Protein AF-A0A919CLH7-F1 (afdb_monomer)

Sequence (141 aa):
MENAAPQQCIILPCTADDFWAVPENALAEILTLPAEGQHPPATVEWRGREIPVLDLGSDADHWGKRHGGTGLIAVLRGLSSSGPEFWGVCLRELGLRIEVLTEEAEDASANAAEYAVGAFRQGEELYQVPDLQALESRLNG

Nearest PDB structures (foldseek):
  3ur1-assembly1_A  TM=5.973E-01  e=1.242E-04  Thermotoga maritima
  8c5v-assembly1_H  TM=6.155E-01  e=4.388E-04  Escherichia c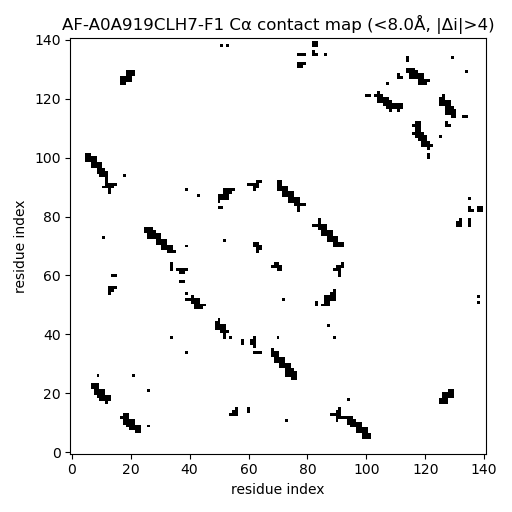oli
  1b3q-assembly1_A  TM=6.107E-01  e=2.155E-03  Thermotoga maritima
  7m5m-assembly1_C  TM=1.448E-01  e=2.420E+00  Homo sapiens

Foldseek 3Di:
DPPPDFAKFWWFAQEPAATATHHPLFFDDKDKDQQPDQDDDQWDDDPNDIAGEDHPYDSVQGQDDPPPRIWIWTWTAAPDPPFDRIHTGTGGDDDGDMDGDDPPWAWPQVPEDPQAPGWIDDPPGIYGHGPRHVVRVVSVD

pLDDT: mean 86.79, std 12.3, range [42.91, 97.31]

Organism: NCBI:txid930806

Solvent-accessible surface area (backbone atoms only — not comparable to full-atom values): 8044 Å² total; per-residue (Å²): 130,84,79,74,73,78,52,56,28,35,31,40,14,38,30,98,82,44,30,31,46,39,55,58,88,40,56,74,49,78,47,81,43,77,29,84,59,64,60,74,64,62,54,45,82,54,97,93,37,82,27,50,37,48,73,78,48,55,97,85,48,57,32,21,37,95,88,64,45,41,21,39,32,41,30,31,54,43,81,52,93,86,47,58,66,42,34,29,36,42,33,36,91,63,68,74,42,79,44,74,58,55,95,76,51,39,86,34,48,93,71,34,51,95,65,27,79,25,20,33,28,56,85,94,46,63,33,31,30,60,32,61,58,65,53,47,58,64,73,74,112

Secondary structure (DSSP, 8-state):
---PPPPEEEEEE-SSS-EEEEEGGGEEEEEEEE--SSS--SEEEETTEEEEEE----TTS-SS-TTT-EEEEEEEEP--SSS-SEEEEEEPSS--EEEEPPTTPEE-GGG--TTEEEEEEETTEEEEEE-HHHHHHHTT-

Mean predicted aligned error: 5.86 Å

Radius of gyration: 15.38 Å; Cα contacts (8 Å, |Δi|>4): 309; chains: 1; bounding box: 43×39×40 Å

Structure (mmCIF, N/CA/C/O backbone):
data_AF-A0A919CLH7-F1
#
_entry.id   AF-A0A919CLH7-F1
#
loop_
_atom_site.group_PDB
_atom_site.id
_atom_site.type_symbol
_atom_site.label_atom_id
_atom_site.label_alt_id
_atom_site.label_comp_id
_atom_site.label_asym_id
_atom_site.label_entity_id
_atom_site.label_seq_id
_atom_site.pdbx_PDB_ins_code
_atom_site.Cartn_x
_atom_site.Cartn_y
_atom_site.Cartn_z
_atom_site.occupancy
_atom_site.B_iso_or_equiv
_atom_site.auth_seq_id
_atom_site.auth_comp_id
_atom_site.auth_asym_id
_atom_site.auth_atom_id
_atom_site.pdbx_PDB_model_num
ATOM 1 N N . MET A 1 1 ? 27.621 15.776 -15.297 1.00 42.91 1 MET A N 1
ATOM 2 C CA . MET A 1 1 ? 26.669 14.666 -15.127 1.00 42.91 1 MET A CA 1
ATOM 3 C C . MET A 1 1 ? 26.432 14.541 -13.644 1.00 42.91 1 MET A C 1
ATOM 5 O O . MET A 1 1 ? 27.335 14.118 -12.935 1.00 42.91 1 MET A O 1
ATOM 9 N N . GLU A 1 2 ? 25.300 15.053 -13.175 1.00 43.44 2 GLU A N 1
ATOM 10 C CA . GLU A 1 2 ? 24.848 14.815 -11.807 1.00 43.44 2 GLU A CA 1
ATOM 11 C C . GLU A 1 2 ? 24.569 13.316 -11.710 1.00 43.44 2 GLU A C 1
ATOM 13 O O . GLU A 1 2 ? 23.765 12.785 -12.471 1.00 43.44 2 GLU A O 1
ATOM 18 N N . ASN A 1 3 ? 25.343 12.619 -10.882 1.00 43.00 3 ASN A N 1
ATOM 19 C CA . ASN A 1 3 ? 25.137 11.206 -10.613 1.00 43.00 3 ASN A CA 1
ATOM 20 C C . ASN A 1 3 ? 23.860 11.130 -9.771 1.00 43.00 3 ASN A C 1
ATOM 22 O O . ASN A 1 3 ? 23.914 11.389 -8.568 1.00 43.00 3 ASN A O 1
ATOM 26 N N . ALA A 1 4 ? 22.707 10.930 -10.415 1.00 58.72 4 ALA A N 1
ATOM 27 C CA . ALA A 1 4 ? 21.446 10.782 -9.706 1.00 58.72 4 ALA A CA 1
ATOM 28 C C . ALA A 1 4 ? 21.602 9.602 -8.741 1.00 58.72 4 ALA A C 1
ATOM 30 O O . ALA A 1 4 ? 22.017 8.516 -9.144 1.00 58.72 4 AL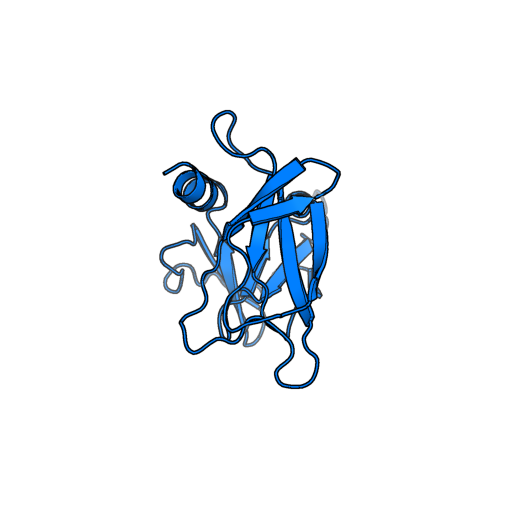A A O 1
ATOM 31 N N . ALA A 1 5 ? 21.359 9.838 -7.451 1.00 61.81 5 ALA A N 1
ATOM 32 C CA . ALA A 1 5 ? 21.388 8.761 -6.476 1.00 61.81 5 ALA A CA 1
ATOM 33 C C . ALA A 1 5 ? 20.376 7.683 -6.905 1.00 61.81 5 ALA A C 1
ATOM 35 O O . ALA A 1 5 ? 19.301 8.041 -7.395 1.00 61.81 5 ALA A O 1
ATOM 36 N N . PRO A 1 6 ? 20.704 6.390 -6.745 1.00 68.88 6 PRO A N 1
ATOM 37 C CA . PRO A 1 6 ? 19.792 5.323 -7.125 1.00 68.88 6 PRO A CA 1
ATOM 38 C C . PRO A 1 6 ? 18.470 5.496 -6.371 1.00 68.88 6 PRO A C 1
ATOM 40 O O . PRO A 1 6 ? 18.459 5.662 -5.148 1.00 68.88 6 PRO A O 1
ATOM 43 N N . GLN A 1 7 ? 17.360 5.517 -7.108 1.00 83.50 7 GLN A N 1
ATOM 44 C CA . GLN A 1 7 ? 16.044 5.760 -6.533 1.00 83.50 7 GLN A CA 1
ATOM 45 C C . GLN A 1 7 ? 15.591 4.511 -5.772 1.00 83.50 7 GLN A C 1
ATOM 47 O O . GLN A 1 7 ? 15.524 3.423 -6.334 1.00 83.50 7 GLN A O 1
ATOM 52 N N . GLN A 1 8 ? 15.297 4.661 -4.482 1.00 90.12 8 GLN A N 1
ATOM 53 C CA . GLN A 1 8 ? 14.798 3.577 -3.638 1.00 90.12 8 GLN A CA 1
ATOM 54 C C . GLN A 1 8 ? 13.283 3.672 -3.486 1.00 90.12 8 GLN A C 1
ATOM 56 O O . GLN A 1 8 ? 12.715 4.765 -3.410 1.00 90.12 8 GLN A O 1
ATOM 61 N N . CYS A 1 9 ? 12.632 2.518 -3.417 1.00 93.50 9 CYS A N 1
ATOM 62 C CA . CYS A 1 9 ? 11.218 2.406 -3.099 1.00 93.50 9 CYS A CA 1
ATOM 63 C C . CYS A 1 9 ? 10.992 1.306 -2.063 1.00 93.50 9 CYS A C 1
ATOM 65 O O . CYS A 1 9 ? 11.808 0.400 -1.886 1.00 93.50 9 CYS A O 1
ATOM 67 N N . ILE A 1 10 ? 9.880 1.409 -1.351 1.00 95.12 10 ILE A N 1
ATOM 68 C CA . ILE A 1 10 ? 9.401 0.361 -0.465 1.00 95.12 10 ILE A CA 1
ATOM 69 C C . ILE A 1 10 ? 8.385 -0.449 -1.251 1.00 95.12 10 ILE A C 1
ATOM 71 O O . ILE A 1 10 ? 7.439 0.105 -1.811 1.00 95.12 10 ILE A O 1
ATOM 75 N N . ILE A 1 11 ? 8.592 -1.759 -1.275 1.00 96.00 11 ILE A N 1
ATOM 76 C CA . ILE A 1 11 ? 7.682 -2.706 -1.892 1.00 96.00 11 ILE A CA 1
ATOM 77 C C . ILE A 1 11 ? 6.679 -3.167 -0.848 1.00 96.00 11 ILE A C 1
ATOM 79 O O . ILE A 1 11 ? 7.059 -3.781 0.149 1.00 96.00 11 ILE A O 1
ATOM 83 N N . LEU A 1 12 ? 5.405 -2.872 -1.078 1.00 95.19 12 LEU A N 1
ATOM 84 C CA . LEU A 1 12 ? 4.293 -3.260 -0.221 1.00 95.19 12 LEU A CA 1
ATOM 85 C C . LEU A 1 12 ? 3.461 -4.343 -0.928 1.00 95.19 12 LEU A C 1
ATOM 87 O O . LEU A 1 12 ? 2.911 -4.075 -1.995 1.00 95.19 12 LEU A O 1
ATOM 91 N N . PRO A 1 13 ? 3.357 -5.562 -0.376 1.00 92.88 13 PRO A N 1
ATOM 92 C CA . PRO A 1 13 ? 2.525 -6.615 -0.955 1.00 92.88 13 PRO A CA 1
ATOM 93 C C . PRO A 1 13 ? 1.058 -6.384 -0.586 1.00 92.88 13 PRO A C 1
ATOM 95 O O . PRO A 1 13 ? 0.607 -6.834 0.461 1.00 92.88 13 PRO A O 1
ATOM 98 N N . CYS A 1 14 ? 0.310 -5.624 -1.379 1.00 89.88 14 CYS A N 1
ATOM 99 C CA . CYS A 1 14 ? -1.049 -5.214 -1.006 1.00 89.88 14 CYS A CA 1
ATOM 100 C C . CYS A 1 14 ? -2.104 -6.290 -1.318 1.00 89.88 14 CYS A C 1
ATOM 102 O O . CYS A 1 14 ? -3.098 -6.407 -0.595 1.00 89.88 14 CYS A O 1
ATOM 104 N N . THR A 1 15 ? -1.863 -7.117 -2.338 1.00 85.94 15 THR A N 1
ATOM 105 C CA . THR A 1 15 ? -2.663 -8.311 -2.670 1.00 85.94 15 THR A CA 1
ATOM 106 C C . THR A 1 15 ? -1.744 -9.537 -2.798 1.00 85.94 15 THR A C 1
ATOM 108 O O . THR A 1 15 ? -0.554 -9.449 -2.486 1.00 85.94 15 THR A O 1
ATOM 111 N N . ALA A 1 16 ? -2.279 -10.700 -3.185 1.00 80.00 16 ALA A N 1
ATOM 112 C CA . ALA A 1 16 ? -1.463 -11.895 -3.421 1.00 80.00 16 ALA A CA 1
ATOM 113 C C . ALA A 1 16 ? -0.469 -11.721 -4.584 1.00 80.00 16 ALA A C 1
ATOM 115 O O . ALA A 1 16 ? 0.634 -12.260 -4.518 1.00 80.00 16 ALA A O 1
ATOM 116 N N . ASP A 1 17 ? -0.856 -10.944 -5.600 1.00 82.06 17 ASP A N 1
ATOM 117 C CA . ASP A 1 17 ? -0.114 -10.801 -6.856 1.00 82.06 17 ASP A CA 1
ATOM 118 C C . ASP A 1 17 ? 0.283 -9.341 -7.165 1.00 82.06 17 ASP A C 1
ATOM 120 O O . ASP A 1 17 ? 1.025 -9.100 -8.118 1.00 82.06 17 ASP A O 1
ATOM 124 N N . ASP A 1 18 ? -0.161 -8.362 -6.363 1.00 87.69 18 ASP A N 1
ATOM 125 C CA . ASP A 1 18 ? 0.162 -6.945 -6.552 1.00 87.69 18 ASP A CA 1
ATOM 126 C C . ASP A 1 18 ? 1.153 -6.415 -5.516 1.00 87.69 18 ASP A C 1
ATOM 128 O O . ASP A 1 18 ? 0.861 -6.270 -4.321 1.00 87.69 18 ASP A O 1
ATOM 132 N N . PHE A 1 19 ? 2.306 -6.001 -6.033 1.00 94.00 19 PHE A N 1
ATOM 133 C CA . PHE A 1 19 ? 3.347 -5.311 -5.291 1.00 94.00 19 PHE A CA 1
ATOM 134 C C . PHE A 1 19 ? 3.317 -3.821 -5.605 1.00 94.00 19 PHE A C 1
ATOM 136 O O . PHE A 1 19 ? 3.483 -3.407 -6.751 1.00 94.00 19 PHE A O 1
ATOM 143 N N . TRP A 1 20 ? 3.125 -2.997 -4.583 1.00 95.81 20 TRP A N 1
ATOM 144 C CA . TRP A 1 20 ? 3.192 -1.550 -4.717 1.00 95.81 20 TRP A CA 1
ATOM 145 C C . TRP A 1 20 ? 4.608 -1.066 -4.485 1.00 95.81 20 TRP A C 1
ATOM 147 O O . TRP A 1 20 ? 5.178 -1.341 -3.436 1.00 95.81 20 TRP A O 1
ATOM 157 N N . ALA A 1 21 ? 5.137 -0.284 -5.412 1.00 96.00 21 ALA A N 1
ATOM 158 C CA . ALA A 1 21 ? 6.350 0.486 -5.211 1.00 96.00 21 ALA A CA 1
ATOM 159 C C . ALA A 1 21 ? 5.971 1.897 -4.751 1.00 96.00 21 ALA A C 1
ATOM 161 O O . ALA A 1 21 ? 5.467 2.704 -5.535 1.00 96.00 21 ALA A O 1
ATOM 162 N N . VAL A 1 22 ? 6.212 2.203 -3.475 1.00 95.19 22 VAL A N 1
ATOM 163 C CA . VAL A 1 22 ? 5.991 3.545 -2.916 1.00 95.19 22 VAL A CA 1
ATOM 164 C C . VAL A 1 22 ? 7.316 4.232 -2.587 1.00 95.19 22 VAL A C 1
ATOM 166 O O . VAL A 1 22 ? 8.280 3.562 -2.210 1.00 95.19 22 VAL A O 1
ATOM 169 N N . PRO A 1 23 ? 7.400 5.568 -2.686 1.00 92.38 23 PRO A N 1
ATOM 170 C CA . PRO A 1 23 ? 8.545 6.312 -2.170 1.00 92.38 23 PRO A CA 1
ATOM 171 C C . PRO A 1 23 ? 8.771 6.048 -0.675 1.00 92.38 23 PRO A C 1
ATOM 173 O O . PRO A 1 23 ? 7.811 5.929 0.086 1.00 92.38 23 PRO A O 1
ATOM 176 N N . GLU A 1 24 ? 10.027 6.025 -0.223 1.00 90.81 24 GLU A N 1
ATOM 177 C CA . GLU A 1 24 ? 10.354 5.789 1.195 1.00 90.81 24 GLU A CA 1
ATOM 178 C C . GLU A 1 24 ? 9.663 6.793 2.131 1.00 90.81 24 GLU A C 1
ATOM 180 O O . GLU A 1 24 ? 9.135 6.429 3.178 1.00 90.81 24 GLU A O 1
ATOM 185 N N . ASN A 1 25 ? 9.589 8.057 1.714 1.00 90.19 25 ASN A N 1
ATOM 186 C CA . ASN A 1 25 ? 8.963 9.128 2.487 1.00 90.19 25 ASN A CA 1
ATOM 187 C C . ASN A 1 25 ? 7.426 9.045 2.556 1.00 90.19 25 ASN A C 1
ATOM 189 O O . ASN A 1 25 ? 6.822 9.824 3.299 1.00 90.19 25 ASN A O 1
ATOM 193 N N . ALA A 1 26 ? 6.796 8.139 1.800 1.00 93.44 26 ALA A N 1
ATOM 194 C CA . ALA A 1 26 ? 5.364 7.885 1.887 1.00 93.44 26 ALA A CA 1
ATOM 195 C C . ALA A 1 26 ? 5.015 6.997 3.091 1.00 93.44 26 ALA A C 1
ATOM 197 O O . ALA A 1 26 ? 3.932 7.150 3.656 1.00 93.44 26 ALA A O 1
ATOM 198 N N . LEU A 1 27 ? 5.920 6.103 3.511 1.00 95.56 27 LEU A N 1
ATOM 199 C CA . LEU A 1 27 ? 5.696 5.201 4.638 1.00 95.56 27 LEU A CA 1
ATOM 200 C C . LEU A 1 27 ? 6.061 5.875 5.965 1.00 95.56 27 LEU A C 1
ATOM 202 O O . LEU A 1 27 ? 7.171 6.365 6.155 1.00 95.56 27 LEU A O 1
ATOM 206 N N . ALA A 1 28 ? 5.127 5.859 6.912 1.00 96.19 28 ALA A N 1
ATOM 207 C CA . ALA A 1 28 ? 5.352 6.316 8.277 1.00 96.19 28 ALA A CA 1
ATOM 208 C C . ALA A 1 28 ? 5.744 5.165 9.215 1.00 96.19 28 ALA A C 1
ATOM 210 O O . ALA A 1 28 ? 6.669 5.315 10.012 1.00 96.19 28 ALA A O 1
ATOM 211 N N . GLU A 1 29 ? 5.036 4.031 9.155 1.00 96.25 29 GLU A N 1
ATOM 212 C CA . GLU A 1 29 ? 5.244 2.898 10.067 1.00 96.25 29 GLU A CA 1
ATOM 213 C C . GLU A 1 29 ? 4.640 1.598 9.507 1.00 96.25 29 GLU A C 1
ATOM 215 O O . GLU A 1 29 ? 3.678 1.644 8.746 1.00 96.25 29 GLU A O 1
ATOM 220 N N . ILE A 1 30 ? 5.167 0.435 9.909 1.00 94.81 30 ILE A N 1
ATOM 221 C CA . ILE A 1 30 ? 4.512 -0.867 9.702 1.00 94.81 30 ILE A CA 1
ATOM 222 C C . ILE A 1 30 ? 3.945 -1.333 11.041 1.00 94.81 30 ILE A C 1
ATOM 224 O O . ILE A 1 30 ? 4.694 -1.571 11.989 1.00 94.81 30 ILE A O 1
ATOM 228 N N . LEU A 1 31 ? 2.627 -1.489 11.113 1.00 94.12 31 LEU A N 1
ATOM 229 C CA . LEU A 1 31 ? 1.928 -2.014 12.279 1.00 94.12 31 LEU A CA 1
ATOM 230 C C . LEU A 1 31 ? 1.802 -3.523 12.183 1.00 94.12 31 LEU A C 1
ATOM 232 O O . LEU A 1 31 ? 1.533 -4.079 11.121 1.00 94.12 31 LEU A O 1
ATOM 236 N N . THR A 1 32 ? 1.959 -4.171 13.330 1.00 91.69 32 THR A N 1
ATOM 237 C CA . THR A 1 32 ? 1.764 -5.608 13.502 1.00 91.69 32 THR A CA 1
ATOM 238 C C . THR A 1 32 ? 0.587 -5.801 14.445 1.00 91.69 32 THR A C 1
ATOM 240 O O . THR A 1 32 ? 0.664 -5.398 15.604 1.00 91.69 32 THR A O 1
ATOM 243 N N . LEU A 1 33 ? -0.503 -6.381 13.948 1.00 90.31 33 LEU A N 1
ATOM 244 C CA . LEU A 1 33 ? -1.748 -6.551 14.696 1.00 90.31 33 LEU A CA 1
ATOM 245 C C . LEU A 1 33 ? -2.133 -8.028 14.796 1.00 90.31 33 LEU A C 1
ATOM 247 O O . LEU A 1 33 ? -1.828 -8.797 13.881 1.00 90.31 33 LEU A O 1
ATOM 251 N N . PRO A 1 34 ? -2.850 -8.439 15.853 1.00 87.19 34 PRO A N 1
ATOM 252 C CA . PRO A 1 34 ? -3.548 -9.715 15.854 1.00 87.19 34 PRO A CA 1
ATOM 253 C C . PRO A 1 34 ? -4.528 -9.782 14.671 1.00 87.19 34 PRO A C 1
ATOM 255 O O . PRO A 1 34 ? -5.395 -8.924 14.516 1.00 87.19 34 PRO A O 1
ATOM 258 N N . ALA A 1 35 ? -4.390 -10.799 13.826 1.00 82.44 35 ALA A N 1
ATOM 259 C CA . ALA A 1 35 ? -5.315 -11.086 12.734 1.00 82.44 35 ALA A CA 1
ATOM 260 C C . ALA A 1 35 ? -6.495 -11.920 13.251 1.00 82.44 35 ALA A C 1
ATOM 262 O O . ALA A 1 35 ? -6.619 -13.115 12.975 1.00 82.44 35 ALA A O 1
ATOM 263 N N . GLU A 1 36 ? -7.341 -11.293 14.066 1.00 72.12 36 GLU A N 1
ATOM 264 C CA . GLU A 1 36 ? -8.577 -11.897 14.562 1.00 72.12 36 GLU A CA 1
ATOM 265 C C . GLU A 1 36 ? -9.687 -11.744 13.513 1.00 72.12 36 GLU A C 1
ATOM 267 O O . GLU A 1 36 ? -10.477 -10.806 13.551 1.00 72.12 36 GLU A O 1
ATOM 272 N N . GLY A 1 37 ? -9.736 -12.654 12.537 1.00 71.56 37 GLY A N 1
ATOM 273 C CA . GLY A 1 37 ? -10.781 -12.668 11.509 1.00 71.56 37 GLY A CA 1
ATOM 274 C C . GLY A 1 37 ? -10.246 -12.890 10.098 1.00 71.56 37 GLY A C 1
ATOM 275 O O . GLY A 1 37 ? -9.088 -13.246 9.910 1.00 71.56 37 GLY A O 1
ATOM 276 N N . GLN A 1 38 ? -11.122 -12.718 9.106 1.00 76.81 38 GLN A N 1
ATOM 277 C CA . GLN A 1 38 ? -10.777 -12.873 7.684 1.00 76.81 38 GLN A CA 1
ATOM 278 C C . GLN A 1 38 ? -10.309 -11.559 7.040 1.00 76.81 38 GLN A C 1
ATOM 280 O O . GLN A 1 38 ? -9.574 -11.601 6.058 1.00 76.81 38 GLN A O 1
ATOM 285 N N . HIS A 1 39 ? -10.681 -10.414 7.624 1.00 84.06 39 HIS A N 1
ATOM 286 C CA . HIS A 1 39 ? -10.453 -9.075 7.077 1.00 84.06 39 HIS A CA 1
ATOM 287 C C . HIS A 1 39 ? -9.679 -8.191 8.062 1.00 84.06 39 HIS A C 1
ATOM 289 O O . HIS A 1 39 ? -9.805 -8.394 9.278 1.00 84.06 39 HIS A O 1
ATOM 295 N N . PRO A 1 40 ? -8.918 -7.196 7.569 1.00 89.25 40 PRO A N 1
ATOM 296 C CA . PRO A 1 40 ? -8.330 -6.183 8.429 1.00 89.25 40 PRO A CA 1
ATOM 297 C C . PRO A 1 40 ? -9.422 -5.331 9.085 1.00 89.25 40 PRO A C 1
ATOM 299 O O . PRO A 1 40 ? -10.529 -5.204 8.552 1.00 89.25 40 PRO A O 1
ATOM 302 N N . PRO A 1 41 ? -9.133 -4.718 10.242 1.00 91.12 41 PRO A N 1
ATOM 303 C CA . PRO A 1 41 ? -10.045 -3.743 10.818 1.00 91.12 41 PRO A CA 1
ATOM 304 C C . PRO A 1 41 ? -10.163 -2.527 9.886 1.00 91.12 41 PRO A C 1
ATOM 306 O O . PRO A 1 41 ? -9.173 -2.104 9.298 1.00 91.12 41 PRO A O 1
ATOM 309 N N . ALA A 1 42 ? -11.363 -1.947 9.772 1.00 92.62 42 ALA A N 1
ATOM 310 C CA . ALA A 1 42 ? -11.605 -0.769 8.928 1.00 92.62 42 ALA A CA 1
ATOM 311 C C . ALA A 1 42 ? -10.875 0.492 9.429 1.00 92.62 42 ALA A C 1
ATOM 313 O O . ALA A 1 42 ? -10.601 1.409 8.656 1.00 92.62 42 ALA A O 1
ATOM 314 N N . THR A 1 43 ? -10.557 0.536 10.722 1.00 96.00 43 THR A N 1
ATOM 315 C CA . THR A 1 43 ? -9.758 1.580 11.365 1.00 96.00 43 THR A CA 1
ATOM 316 C C . THR A 1 43 ? -8.761 0.960 12.339 1.00 96.00 43 THR A C 1
ATOM 318 O O . THR A 1 43 ? -8.979 -0.137 12.855 1.00 96.00 43 THR A O 1
ATOM 321 N N . VAL A 1 44 ? -7.654 1.653 12.609 1.00 95.19 44 VAL A N 1
ATOM 322 C CA . VAL A 1 44 ? -6.678 1.256 13.637 1.00 95.19 44 VAL A CA 1
ATOM 323 C C . VAL A 1 44 ? -6.269 2.443 14.490 1.00 95.19 44 VAL A C 1
ATOM 325 O O . VAL A 1 44 ? -6.183 3.572 14.006 1.00 95.19 44 VAL A O 1
ATOM 328 N N . GLU A 1 45 ? -5.978 2.187 15.764 1.00 96.31 45 GLU A N 1
ATOM 329 C CA . GLU A 1 45 ? -5.334 3.177 16.619 1.00 96.31 45 GLU A CA 1
ATOM 330 C C . GLU A 1 45 ? -3.834 3.233 16.300 1.00 96.31 45 GLU A C 1
ATOM 332 O O . GLU A 1 45 ? -3.116 2.237 16.394 1.00 96.31 45 GLU A O 1
ATOM 337 N N . TRP A 1 46 ? -3.345 4.418 15.953 1.00 96.94 46 TRP A N 1
ATOM 338 C CA . TRP A 1 46 ? -1.941 4.692 15.712 1.00 96.94 46 TRP A CA 1
ATOM 339 C C . TRP A 1 46 ? -1.538 6.009 16.375 1.00 96.94 46 TRP A C 1
ATOM 341 O O . TRP A 1 46 ? -2.053 7.081 16.056 1.00 96.94 46 TRP A O 1
ATOM 351 N N . ARG A 1 47 ? -0.603 5.926 17.331 1.00 95.88 47 ARG A N 1
ATOM 352 C CA . ARG A 1 47 ? -0.046 7.080 18.066 1.00 95.88 47 ARG A CA 1
ATOM 353 C C . ARG A 1 47 ? -1.127 7.991 18.674 1.00 95.88 47 ARG A C 1
ATOM 355 O O . ARG A 1 47 ? -1.013 9.215 18.625 1.00 95.88 47 ARG A O 1
ATOM 362 N N . GLY A 1 48 ? -2.163 7.384 19.261 1.00 95.38 48 GLY A N 1
ATOM 363 C CA . GLY A 1 48 ? -3.275 8.091 19.905 1.00 95.38 48 GLY A CA 1
ATOM 364 C C . GLY A 1 48 ? -4.290 8.700 18.933 1.00 95.38 48 GLY A C 1
ATOM 365 O O . GLY A 1 48 ? -5.047 9.587 19.323 1.00 95.38 48 GLY A O 1
ATOM 366 N N . ARG A 1 49 ? -4.293 8.266 17.668 1.00 94.75 49 ARG A N 1
ATOM 367 C CA . ARG A 1 49 ? -5.247 8.688 16.637 1.00 94.75 49 ARG A CA 1
ATOM 368 C C . ARG A 1 49 ? -5.859 7.467 15.977 1.00 94.75 49 ARG A C 1
ATOM 370 O O . ARG A 1 49 ? -5.175 6.474 15.775 1.00 94.75 49 ARG A O 1
ATOM 377 N N . GLU A 1 50 ? -7.123 7.560 15.606 1.00 96.06 50 GLU A N 1
ATOM 378 C CA . GLU A 1 50 ? -7.752 6.559 14.753 1.00 96.06 50 GLU A CA 1
ATOM 379 C C . GLU A 1 50 ? -7.477 6.907 13.286 1.00 96.06 50 GLU A C 1
ATOM 381 O O . GLU A 1 50 ? -7.677 8.054 12.877 1.00 96.06 50 GLU A O 1
ATOM 386 N N . ILE A 1 51 ? -6.979 5.940 12.513 1.00 96.25 51 ILE A N 1
ATOM 387 C CA . ILE A 1 51 ? -6.721 6.092 11.077 1.00 96.25 51 ILE A CA 1
ATOM 388 C C . ILE A 1 51 ? -7.509 5.043 10.283 1.00 96.25 51 ILE A C 1
ATOM 390 O O . ILE A 1 51 ? -7.630 3.905 10.746 1.00 96.25 51 ILE A O 1
ATOM 394 N N . PRO A 1 52 ? -8.047 5.392 9.101 1.00 96.50 52 PRO A N 1
ATOM 395 C CA . PRO A 1 52 ? -8.744 4.437 8.247 1.00 96.50 52 PRO A CA 1
ATOM 396 C C . PRO A 1 52 ? -7.757 3.452 7.623 1.00 96.50 52 PRO A C 1
ATOM 398 O O . PRO A 1 52 ? -6.608 3.808 7.359 1.00 96.50 52 PRO A O 1
ATOM 401 N N . VAL A 1 53 ? -8.210 2.229 7.357 1.00 94.88 53 VAL A N 1
ATOM 402 C CA . VAL A 1 53 ? -7.431 1.185 6.689 1.00 94.88 53 VAL A CA 1
ATOM 403 C C . VAL A 1 53 ? -8.102 0.812 5.378 1.00 94.88 53 VAL A C 1
ATOM 405 O O . VAL A 1 53 ? -9.271 0.435 5.339 1.00 94.88 53 VAL A O 1
ATOM 408 N N . LEU A 1 54 ? -7.329 0.887 4.304 1.00 93.69 54 LEU A N 1
ATOM 409 C CA . LEU A 1 54 ? -7.692 0.368 3.004 1.00 93.69 54 LEU A CA 1
ATOM 410 C C . LEU A 1 54 ? -7.319 -1.113 2.910 1.00 93.69 54 LEU A C 1
ATOM 412 O O . LEU A 1 54 ? -6.172 -1.492 3.165 1.00 93.69 54 LEU A O 1
ATOM 416 N N . ASP A 1 55 ? -8.264 -1.928 2.453 1.00 91.12 55 ASP A N 1
ATOM 417 C CA . ASP A 1 55 ? -7.991 -3.277 1.974 1.00 91.12 55 ASP A CA 1
ATOM 418 C C . ASP A 1 55 ? -8.310 -3.383 0.483 1.00 91.12 55 ASP A C 1
ATOM 420 O O . ASP A 1 55 ? -9.368 -2.949 0.029 1.00 91.12 55 ASP A O 1
ATOM 424 N N . LEU A 1 56 ? -7.364 -3.935 -0.270 1.00 85.75 56 LEU A N 1
ATOM 425 C CA . LEU A 1 56 ? -7.476 -4.183 -1.709 1.00 85.75 56 LEU A CA 1
ATOM 426 C C . LEU A 1 56 ? -7.559 -5.668 -2.035 1.00 85.75 56 LEU A C 1
ATOM 428 O O . LEU A 1 56 ? -7.755 -6.024 -3.195 1.00 85.75 56 LEU A O 1
ATOM 432 N N . GLY A 1 57 ? -7.376 -6.526 -1.030 1.00 75.62 57 GLY A N 1
ATOM 433 C CA . GLY A 1 57 ? -7.554 -7.951 -1.220 1.00 75.62 57 GLY A CA 1
ATOM 434 C C . GLY A 1 57 ? -9.013 -8.298 -1.475 1.00 75.62 57 GLY A C 1
ATOM 435 O O . GLY A 1 57 ? -9.943 -7.603 -1.067 1.00 75.62 57 GLY A O 1
ATOM 436 N N . SER A 1 58 ? -9.192 -9.412 -2.163 1.00 67.56 58 SER A N 1
ATOM 437 C CA . SER A 1 58 ? -10.478 -10.079 -2.289 1.00 67.56 58 SER A CA 1
ATOM 438 C C . SER A 1 58 ? -10.809 -10.867 -1.015 1.00 67.56 58 SER A C 1
ATOM 440 O O . SER A 1 58 ? -9.927 -11.153 -0.209 1.00 67.56 58 SER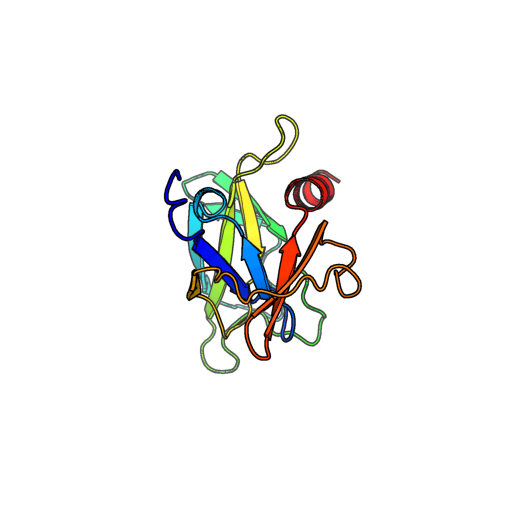 A O 1
ATOM 442 N N . ASP A 1 59 ? -12.057 -11.325 -0.870 1.00 61.41 59 ASP A N 1
ATOM 443 C CA . ASP A 1 59 ? -12.470 -12.220 0.229 1.00 61.41 59 ASP A CA 1
ATOM 444 C C . ASP A 1 59 ? -11.638 -13.521 0.310 1.00 61.41 59 ASP A C 1
ATOM 446 O O . ASP A 1 59 ? -11.633 -14.206 1.333 1.00 61.41 59 ASP A O 1
ATOM 450 N N . ALA A 1 60 ? -10.934 -13.891 -0.767 1.00 59.47 60 ALA A N 1
ATOM 451 C CA . ALA A 1 60 ? -10.038 -15.045 -0.788 1.00 59.47 60 ALA A CA 1
ATOM 452 C C . ALA A 1 60 ? -8.670 -14.759 -0.131 1.00 59.47 60 ALA A C 1
ATOM 454 O O . ALA A 1 60 ? -7.995 -15.693 0.321 1.00 59.47 60 ALA A O 1
ATOM 455 N N . ASP A 1 61 ? -8.273 -13.487 -0.042 1.00 67.06 61 ASP A N 1
ATOM 456 C CA . ASP A 1 61 ? -6.974 -13.054 0.458 1.00 67.06 61 ASP A CA 1
ATOM 457 C C . ASP A 1 61 ? -7.017 -12.869 1.974 1.00 67.06 61 ASP A C 1
ATOM 459 O O . ASP A 1 61 ? -7.484 -11.852 2.485 1.00 67.06 61 ASP A O 1
ATOM 463 N N . HIS A 1 62 ? -6.479 -13.843 2.708 1.00 71.25 62 HIS A N 1
ATOM 464 C CA . HIS A 1 62 ? -6.478 -13.787 4.167 1.00 71.25 62 HIS A CA 1
ATOM 465 C C . HIS A 1 62 ? -5.642 -12.608 4.678 1.00 71.25 62 HIS A C 1
ATOM 467 O O . HIS A 1 62 ? -4.454 -12.471 4.369 1.00 71.25 62 HIS A O 1
ATOM 473 N N . TRP A 1 63 ? -6.270 -11.785 5.516 1.00 75.69 63 TRP A N 1
ATOM 474 C CA . TRP A 1 63 ? -5.593 -10.814 6.364 1.00 75.69 63 TRP A CA 1
ATOM 475 C C . TRP A 1 63 ? -4.737 -11.553 7.398 1.00 75.69 63 TRP A C 1
ATOM 477 O O . TRP A 1 63 ? -5.205 -11.961 8.455 1.00 75.69 63 TRP A O 1
ATOM 487 N N . GLY A 1 64 ? -3.464 -11.749 7.060 1.00 71.81 64 GLY A N 1
ATOM 488 C CA . GLY A 1 64 ? -2.435 -12.274 7.950 1.00 71.81 64 GLY A CA 1
ATOM 489 C C . GLY A 1 64 ? -2.188 -13.785 7.903 1.00 71.81 64 GLY A C 1
ATOM 490 O O . GLY A 1 64 ? -2.982 -14.568 7.389 1.00 71.81 64 GLY A O 1
ATOM 491 N N . LYS A 1 65 ? -1.072 -14.150 8.556 1.00 64.56 65 LYS A N 1
ATOM 492 C CA . LYS A 1 65 ? -0.726 -15.470 9.118 1.00 64.56 65 LYS A CA 1
ATOM 493 C C . LYS A 1 65 ? -1.769 -16.582 8.993 1.00 64.56 65 LYS A C 1
ATOM 495 O O . LYS A 1 65 ? -2.347 -16.865 10.044 1.00 64.56 65 LYS A O 1
ATOM 500 N N . ARG A 1 66 ? -1.871 -17.355 7.895 1.00 56.59 66 ARG A N 1
ATOM 501 C CA . ARG A 1 66 ? -2.682 -18.611 7.865 1.00 56.59 66 ARG A CA 1
ATOM 502 C C . ARG A 1 66 ? -2.366 -19.551 9.044 1.00 56.59 66 ARG A C 1
ATOM 504 O O . ARG A 1 66 ? -3.216 -20.328 9.476 1.00 56.59 66 ARG A O 1
ATOM 511 N N . HIS A 1 67 ? -1.148 -19.468 9.586 1.00 55.84 67 HIS A N 1
ATOM 512 C CA . HIS A 1 67 ? -0.687 -20.246 10.743 1.00 55.84 67 H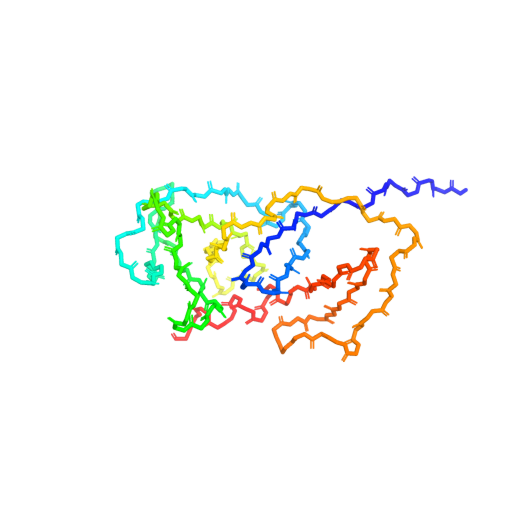IS A CA 1
ATOM 513 C C . HIS A 1 67 ? -0.196 -19.406 11.935 1.00 55.84 67 HIS A C 1
ATOM 515 O O . HIS A 1 67 ? 0.358 -19.969 12.874 1.00 55.84 67 HIS A O 1
ATOM 521 N N . GLY A 1 68 ? -0.360 -18.079 11.906 1.00 59.66 68 GLY A N 1
ATOM 522 C CA . GLY A 1 68 ? 0.331 -17.178 12.839 1.00 59.66 68 GLY A CA 1
ATOM 523 C C . GLY A 1 68 ? -0.489 -16.028 13.415 1.00 59.66 68 GLY A C 1
ATOM 524 O O . GLY A 1 68 ? 0.024 -15.341 14.291 1.00 59.66 68 GLY A O 1
ATOM 525 N N . GLY A 1 69 ? -1.726 -15.802 12.957 1.00 74.50 69 GLY A N 1
ATOM 526 C CA . GLY A 1 69 ? -2.636 -14.834 13.584 1.00 74.50 69 GLY A CA 1
ATOM 527 C C . GLY A 1 69 ? -2.091 -13.404 13.651 1.00 74.50 69 GLY A C 1
ATOM 528 O O . GLY A 1 69 ? -2.428 -12.670 14.571 1.00 74.50 69 GLY A O 1
ATOM 529 N N . THR A 1 70 ? -1.215 -13.008 12.725 1.00 85.19 70 THR A N 1
ATOM 530 C CA . THR A 1 70 ? -0.630 -11.663 12.673 1.00 85.19 70 THR A CA 1
ATOM 531 C C . THR A 1 70 ? -0.871 -11.048 11.302 1.00 85.19 70 THR A C 1
ATOM 533 O O . THR A 1 70 ? -0.466 -11.631 10.292 1.00 85.19 70 THR A O 1
ATOM 536 N N . GLY A 1 71 ? -1.516 -9.885 11.293 1.00 89.19 71 GLY A N 1
ATOM 537 C CA . GLY A 1 71 ? -1.728 -9.026 10.135 1.00 89.19 71 GLY A CA 1
ATOM 538 C C . GLY A 1 71 ? -0.780 -7.829 10.159 1.00 89.19 71 GLY A C 1
ATOM 539 O O . GLY A 1 71 ? -0.304 -7.418 11.223 1.00 89.19 71 GLY A O 1
ATOM 540 N N . LEU A 1 72 ? -0.483 -7.290 8.979 1.00 91.88 72 LEU A N 1
ATOM 541 C CA . LEU A 1 72 ? 0.449 -6.181 8.798 1.00 91.88 72 LEU A CA 1
ATOM 542 C C . LEU A 1 72 ? -0.248 -5.012 8.105 1.00 91.88 72 LEU A C 1
ATOM 544 O O . LEU A 1 72 ? -0.787 -5.188 7.022 1.00 91.88 72 LEU A O 1
ATOM 548 N N . ILE A 1 73 ? -0.194 -3.815 8.683 1.00 94.50 73 ILE A N 1
ATOM 549 C CA . ILE A 1 73 ? -0.675 -2.588 8.029 1.00 94.50 73 ILE A CA 1
ATOM 550 C C . ILE A 1 73 ? 0.499 -1.651 7.787 1.00 94.50 73 ILE A C 1
ATOM 552 O O . ILE A 1 73 ? 1.238 -1.336 8.716 1.00 94.50 73 ILE A O 1
ATOM 556 N N . ALA A 1 74 ? 0.646 -1.166 6.557 1.00 96.12 74 ALA A N 1
ATOM 557 C CA . ALA A 1 74 ? 1.519 -0.040 6.261 1.00 96.12 74 ALA A CA 1
ATOM 558 C C . ALA A 1 74 ? 0.771 1.270 6.504 1.00 96.12 74 ALA A C 1
ATOM 560 O O . ALA A 1 74 ? -0.233 1.540 5.854 1.00 96.12 74 ALA A O 1
ATOM 561 N N . VAL A 1 75 ? 1.268 2.089 7.429 1.00 97.31 75 VAL A N 1
ATOM 562 C CA . VAL A 1 75 ? 0.777 3.448 7.661 1.00 97.31 75 VAL A CA 1
ATOM 563 C C . VAL A 1 75 ? 1.447 4.371 6.661 1.00 97.31 75 VAL A C 1
ATOM 565 O O . VAL A 1 75 ? 2.660 4.579 6.712 1.00 97.31 75 VAL A O 1
ATOM 568 N N . LEU A 1 76 ? 0.651 4.934 5.768 1.00 96.69 76 LEU A N 1
ATOM 569 C CA . LEU A 1 76 ? 1.059 5.878 4.745 1.00 96.69 76 LEU A CA 1
ATOM 570 C C . LEU A 1 76 ? 0.675 7.297 5.152 1.00 96.69 76 LEU A C 1
ATOM 572 O O . LEU A 1 76 ? -0.344 7.532 5.805 1.00 96.69 76 LEU A O 1
ATOM 576 N N . ARG A 1 77 ? 1.510 8.258 4.763 1.00 94.88 77 ARG A N 1
ATOM 577 C CA . ARG A 1 77 ? 1.208 9.680 4.916 1.00 94.88 77 ARG A CA 1
ATOM 578 C C . ARG A 1 77 ? 0.188 10.104 3.857 1.00 94.88 77 ARG A C 1
ATOM 580 O O . ARG A 1 77 ? 0.369 9.821 2.675 1.00 94.88 77 ARG A O 1
ATOM 587 N N . GLY A 1 78 ? -0.852 10.812 4.283 1.00 91.69 78 GLY A N 1
ATOM 588 C CA . GLY A 1 78 ? -1.783 11.498 3.393 1.00 91.69 78 GLY A CA 1
ATOM 589 C C . GLY A 1 78 ? -1.076 12.581 2.581 1.00 91.69 78 GLY A C 1
ATOM 590 O O . GLY A 1 78 ? -0.138 13.230 3.054 1.00 91.69 78 GLY A O 1
ATOM 591 N N . LEU A 1 79 ? -1.511 12.758 1.339 1.00 88.06 79 LEU A N 1
ATOM 592 C CA . LEU A 1 79 ? -0.961 13.746 0.415 1.00 88.06 79 LEU A CA 1
ATOM 593 C C . LEU A 1 79 ? -1.872 14.966 0.281 1.00 88.06 79 LEU A C 1
ATOM 595 O O . LEU A 1 79 ? -1.402 16.040 -0.101 1.00 88.06 79 LEU A O 1
ATOM 599 N N . SER A 1 80 ? -3.164 14.821 0.584 1.00 80.50 80 SER A N 1
ATOM 600 C CA . SER A 1 80 ? -4.128 15.908 0.476 1.00 80.50 80 SER A CA 1
ATOM 601 C C . SER A 1 80 ? -4.292 16.684 1.787 1.00 80.50 80 SER A C 1
ATOM 603 O O . SER A 1 80 ? -4.077 16.179 2.885 1.00 80.50 80 SER A O 1
ATOM 605 N N . SER A 1 81 ? -4.714 17.945 1.676 1.00 76.25 81 SER A N 1
ATOM 606 C CA . SER A 1 81 ? -5.097 18.760 2.835 1.00 76.25 81 SER A CA 1
ATOM 607 C C . SER A 1 81 ? -6.516 18.476 3.341 1.00 76.25 81 SER A C 1
ATOM 609 O O . SER A 1 81 ? -6.888 18.964 4.406 1.00 76.25 81 SER A O 1
ATOM 611 N N . SER A 1 82 ? -7.318 17.739 2.568 1.00 79.56 82 SER A N 1
ATOM 612 C CA . SER A 1 82 ? -8.734 17.465 2.841 1.00 79.56 82 SER A CA 1
ATOM 613 C C . SER A 1 82 ? -9.016 16.038 3.308 1.00 79.56 82 SER A C 1
ATOM 615 O O . SER A 1 82 ? -10.151 15.755 3.680 1.00 79.56 82 SER A O 1
ATOM 617 N N . GLY A 1 83 ? -8.028 15.147 3.255 1.00 84.00 83 GLY A N 1
ATOM 618 C CA . GLY A 1 83 ? -8.142 13.755 3.667 1.00 84.00 83 GLY A CA 1
ATOM 619 C C . GLY A 1 83 ? -7.390 13.438 4.954 1.00 84.00 83 GLY A C 1
ATOM 620 O O . GLY A 1 83 ? -6.898 14.344 5.639 1.00 84.00 83 GLY A O 1
ATOM 621 N N . PRO A 1 84 ? -7.348 12.152 5.337 1.00 89.56 84 PRO A N 1
ATOM 622 C CA . PRO A 1 84 ? -6.662 11.739 6.542 1.00 89.56 84 PRO A CA 1
ATOM 623 C C . PRO A 1 84 ? -5.160 11.999 6.399 1.00 89.56 84 PRO A C 1
ATOM 625 O O . PRO A 1 84 ? -4.514 11.549 5.458 1.00 89.56 84 PRO A O 1
ATOM 628 N N . GLU A 1 85 ? -4.583 12.682 7.388 1.00 92.56 85 GLU A N 1
ATOM 629 C CA . GLU A 1 85 ? -3.138 12.953 7.445 1.00 92.56 85 GLU A CA 1
ATOM 630 C C . GLU A 1 85 ? -2.301 11.664 7.402 1.00 92.56 85 GLU A C 1
ATOM 632 O O . GLU A 1 85 ? -1.165 11.665 6.930 1.00 92.56 85 GLU A O 1
ATOM 637 N N . PHE A 1 86 ? -2.878 10.561 7.883 1.00 95.75 86 PHE A N 1
ATOM 638 C CA . PHE A 1 86 ? -2.320 9.221 7.808 1.00 95.75 86 PHE A CA 1
ATOM 639 C C . PHE A 1 86 ? -3.432 8.205 7.590 1.00 95.75 86 PHE A C 1
ATOM 641 O O . PHE A 1 86 ? -4.517 8.339 8.154 1.00 95.75 86 PHE A O 1
ATOM 648 N N . TRP A 1 87 ? -3.139 7.165 6.827 1.00 96.69 87 TRP A N 1
ATOM 649 C CA . TRP A 1 87 ? -4.053 6.062 6.562 1.00 96.69 87 TRP A CA 1
ATOM 650 C C . TRP A 1 87 ? -3.269 4.758 6.445 1.00 96.69 87 TRP A C 1
ATOM 652 O O . TRP A 1 87 ? -2.073 4.760 6.173 1.00 96.69 87 TRP A O 1
ATOM 662 N N . GLY A 1 88 ? -3.923 3.639 6.718 1.00 95.81 88 GLY A N 1
ATOM 663 C CA . GLY A 1 88 ? -3.338 2.312 6.627 1.00 95.81 88 GLY A CA 1
ATOM 664 C C . GLY A 1 88 ? -3.655 1.646 5.294 1.00 95.81 88 GLY A C 1
ATOM 665 O O . GLY A 1 88 ? -4.747 1.818 4.764 1.00 95.81 88 GLY A O 1
ATOM 666 N N . VAL A 1 89 ? -2.747 0.818 4.791 1.00 94.62 89 VAL A N 1
ATOM 667 C CA . VAL A 1 89 ? -3.055 -0.198 3.781 1.00 94.62 89 VAL A CA 1
ATOM 668 C C . VAL A 1 89 ? -2.703 -1.576 4.319 1.00 94.62 89 VAL A C 1
ATOM 670 O O . VAL A 1 89 ? -1.649 -1.783 4.925 1.00 94.62 89 VAL A O 1
ATOM 673 N N . CYS A 1 90 ? -3.618 -2.513 4.123 1.00 93.38 90 CYS A N 1
ATOM 674 C CA . CYS A 1 90 ? -3.450 -3.906 4.484 1.00 93.38 90 CYS A CA 1
ATOM 675 C C . CYS A 1 90 ? -2.352 -4.570 3.635 1.00 93.38 90 CYS A C 1
ATOM 677 O O . CYS A 1 90 ? -2.408 -4.534 2.407 1.00 93.38 90 CYS A O 1
ATOM 679 N N . LEU A 1 91 ? -1.380 -5.213 4.287 1.00 91.44 91 LEU A N 1
ATOM 680 C CA . LEU A 1 91 ? -0.325 -5.984 3.635 1.00 91.44 91 LEU A CA 1
ATOM 681 C C . LEU A 1 91 ? -0.600 -7.487 3.724 1.00 91.44 91 LEU A C 1
ATOM 683 O O . LEU A 1 91 ? -1.047 -8.014 4.747 1.00 91.44 91 LEU A O 1
ATOM 687 N N . ARG A 1 92 ? -0.259 -8.188 2.649 1.00 88.06 92 ARG A N 1
ATOM 688 C CA . ARG A 1 92 ? -0.226 -9.642 2.536 1.00 88.06 92 ARG A CA 1
ATOM 689 C C . ARG A 1 92 ? 1.147 -10.181 2.929 1.00 88.06 92 ARG A C 1
ATOM 691 O O . ARG A 1 92 ? 2.111 -9.445 3.129 1.00 88.06 92 ARG A O 1
ATOM 698 N N . GLU A 1 93 ? 1.211 -11.488 3.158 1.00 71.75 93 GLU A N 1
ATOM 699 C CA . GLU A 1 93 ? 2.247 -12.081 4.012 1.00 71.75 93 GLU A CA 1
ATOM 700 C C . GLU A 1 93 ? 3.690 -11.993 3.482 1.00 71.75 93 GLU A C 1
ATOM 702 O O . GLU A 1 93 ? 4.624 -12.118 4.278 1.00 71.75 93 GLU A O 1
ATOM 707 N N . LEU A 1 94 ? 3.902 -11.831 2.174 1.00 74.62 94 LEU A N 1
ATOM 708 C CA . LEU A 1 94 ? 5.209 -12.021 1.543 1.00 74.62 94 LEU A CA 1
ATOM 709 C C . LEU A 1 94 ? 5.590 -10.834 0.664 1.00 74.62 94 LEU A C 1
ATOM 711 O O . LEU A 1 94 ? 4.788 -10.383 -0.138 1.00 74.62 94 LEU A O 1
ATOM 715 N N . GLY A 1 95 ? 6.842 -10.381 0.776 1.00 82.88 95 GLY A N 1
ATOM 716 C CA . GLY A 1 95 ? 7.441 -9.451 -0.187 1.00 82.88 95 GLY A CA 1
ATOM 717 C C . GLY A 1 95 ? 7.665 -8.019 0.296 1.00 82.88 95 GLY A C 1
ATOM 718 O O . GLY A 1 95 ? 8.167 -7.222 -0.492 1.00 82.88 95 GLY A O 1
ATOM 719 N N . LEU A 1 96 ? 7.379 -7.689 1.563 1.00 90.38 96 LEU A N 1
ATOM 720 C CA . LEU A 1 96 ? 7.763 -6.391 2.133 1.00 90.38 96 LEU A CA 1
ATOM 721 C C . LEU A 1 96 ? 9.292 -6.234 2.123 1.00 90.38 96 LEU A C 1
ATOM 723 O O . LEU A 1 96 ? 9.994 -6.980 2.809 1.00 90.38 96 LEU A O 1
ATOM 727 N N . ARG A 1 97 ? 9.804 -5.269 1.357 1.00 94.00 97 ARG A N 1
ATOM 728 C CA . ARG A 1 97 ? 11.247 -5.010 1.210 1.00 94.00 97 ARG A CA 1
ATOM 729 C C . ARG A 1 97 ? 11.520 -3.582 0.748 1.00 94.00 97 ARG A C 1
ATOM 731 O O . ARG A 1 97 ? 10.617 -2.892 0.292 1.00 94.00 97 ARG A O 1
ATOM 738 N N . ILE A 1 98 ? 12.776 -3.163 0.850 1.00 93.31 98 ILE A N 1
ATOM 739 C CA . ILE A 1 98 ? 13.283 -1.983 0.144 1.00 93.31 98 ILE A CA 1
ATOM 740 C C . ILE A 1 98 ? 13.887 -2.477 -1.167 1.00 93.31 98 ILE A C 1
ATOM 742 O O . ILE A 1 98 ? 14.694 -3.404 -1.149 1.00 93.31 98 ILE A O 1
ATOM 746 N N . GLU A 1 99 ? 13.510 -1.847 -2.272 1.00 92.25 99 GLU A N 1
ATOM 747 C CA . GLU A 1 99 ? 13.998 -2.162 -3.610 1.00 92.25 99 GLU A CA 1
ATOM 748 C C . GLU A 1 99 ? 14.708 -0.941 -4.198 1.00 92.25 99 GLU A C 1
ATOM 750 O O . GLU A 1 99 ? 14.255 0.201 -4.061 1.00 92.25 99 GLU A O 1
ATOM 755 N N . VAL A 1 100 ? 15.846 -1.185 -4.844 1.00 91.56 100 VAL A N 1
ATOM 756 C CA . VAL A 1 100 ? 16.582 -0.156 -5.579 1.00 91.56 100 VAL A CA 1
ATOM 757 C C . VAL A 1 100 ? 16.138 -0.227 -7.031 1.00 91.56 100 VAL A C 1
ATOM 759 O O . VAL A 1 100 ? 16.309 -1.264 -7.668 1.00 91.56 100 VAL A O 1
ATOM 762 N N . LEU A 1 101 ? 15.586 0.866 -7.554 1.00 87.69 101 LEU A N 1
ATOM 763 C CA . LEU A 1 101 ? 15.253 0.968 -8.968 1.00 87.69 101 LEU A CA 1
ATOM 764 C C . LEU A 1 101 ? 16.544 1.044 -9.777 1.00 87.69 101 LEU A C 1
ATOM 766 O O . LEU A 1 101 ? 17.396 1.906 -9.533 1.00 87.69 101 LEU A O 1
ATOM 770 N N . THR A 1 102 ? 16.690 0.127 -10.724 1.00 87.69 102 THR A N 1
ATOM 771 C CA . THR A 1 102 ? 17.829 0.091 -11.639 1.00 87.69 102 THR A CA 1
ATOM 772 C C . THR A 1 102 ? 17.477 0.773 -12.958 1.00 87.69 102 THR A C 1
ATOM 774 O O . THR A 1 102 ? 16.312 0.995 -13.283 1.00 87.69 102 THR A O 1
ATOM 777 N N . GLU A 1 103 ? 18.494 1.087 -13.762 1.00 84.81 103 GLU A N 1
ATOM 778 C CA . GLU A 1 103 ? 18.289 1.583 -15.132 1.00 84.81 103 GLU A CA 1
ATOM 779 C C . GLU A 1 103 ? 17.662 0.526 -16.063 1.00 84.81 103 GLU A C 1
ATOM 781 O O . GLU A 1 103 ? 17.248 0.851 -17.171 1.00 84.81 103 GLU A O 1
ATOM 786 N N . GLU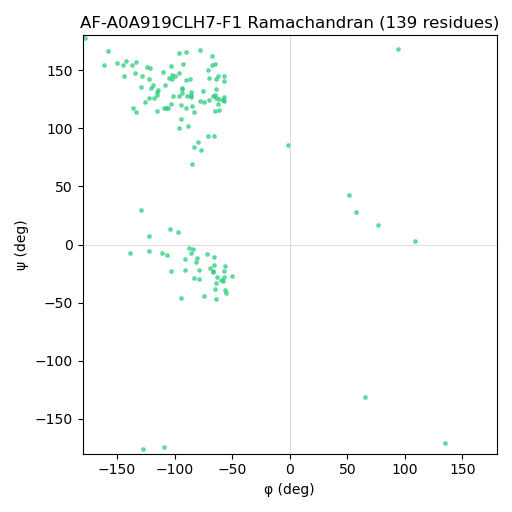 A 1 104 ? 17.591 -0.733 -15.620 1.00 86.44 104 GLU A N 1
ATOM 787 C CA . GLU A 1 104 ? 16.986 -1.853 -16.347 1.00 86.44 104 GLU A CA 1
ATOM 788 C C . GLU A 1 104 ? 15.480 -1.978 -16.080 1.00 86.44 104 GLU A C 1
ATOM 790 O O . GLU A 1 104 ? 14.835 -2.848 -16.660 1.00 86.44 104 GLU A O 1
ATOM 795 N N . ALA A 1 105 ? 14.910 -1.140 -15.206 1.00 90.56 105 ALA A N 1
ATOM 796 C CA . ALA A 1 105 ? 13.475 -1.129 -14.973 1.00 90.56 105 ALA A CA 1
ATOM 797 C C . ALA A 1 105 ? 12.727 -0.753 -16.265 1.00 90.56 105 ALA A C 1
ATOM 799 O O . ALA A 1 105 ? 12.924 0.320 -16.840 1.00 90.56 105 ALA A O 1
ATOM 800 N N . GLU A 1 106 ? 11.851 -1.644 -16.721 1.00 93.94 106 GLU A N 1
ATOM 801 C CA . GLU A 1 106 ? 11.090 -1.483 -17.956 1.00 93.94 106 GLU A CA 1
ATOM 802 C C . GLU A 1 106 ? 9.729 -0.848 -17.664 1.00 93.94 106 GLU A C 1
ATOM 804 O O . GLU A 1 106 ? 9.008 -1.287 -16.764 1.00 93.94 106 GLU A O 1
ATOM 809 N N . ASP A 1 107 ? 9.343 0.160 -18.450 1.00 94.25 107 ASP A N 1
ATOM 810 C CA . ASP A 1 107 ? 7.990 0.713 -18.385 1.00 94.25 107 ASP A CA 1
ATOM 811 C C . ASP A 1 107 ? 6.959 -0.364 -18.753 1.00 94.25 107 ASP A C 1
ATOM 813 O O . ASP A 1 107 ? 7.012 -0.975 -19.822 1.00 94.25 107 ASP A O 1
ATOM 817 N N . ALA A 1 108 ? 6.002 -0.578 -17.856 1.00 96.00 108 ALA A N 1
ATOM 818 C CA . ALA A 1 108 ? 4.912 -1.527 -18.009 1.00 96.00 108 ALA A CA 1
ATOM 819 C C . ALA A 1 108 ? 3.564 -0.857 -17.718 1.00 96.00 108 ALA A C 1
ATOM 821 O O . ALA A 1 108 ? 2.620 -1.518 -17.290 1.00 96.00 108 ALA A O 1
ATOM 822 N N . SER A 1 109 ? 3.441 0.452 -17.965 1.00 93.69 109 SER A N 1
ATOM 823 C CA . SER A 1 109 ? 2.237 1.235 -17.654 1.00 93.69 109 SER A CA 1
ATOM 824 C C . SER A 1 109 ? 0.954 0.710 -18.316 1.00 9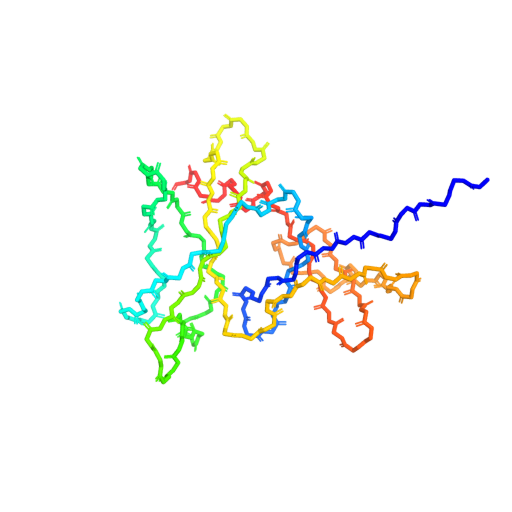3.69 109 SER A C 1
ATOM 826 O O . SER A 1 109 ? -0.138 0.924 -17.799 1.00 93.69 109 SER A O 1
ATOM 828 N N . ALA A 1 110 ? 1.055 -0.047 -19.415 1.00 94.81 110 ALA A N 1
ATOM 829 C CA . ALA A 1 110 ? -0.089 -0.741 -20.021 1.00 94.81 110 ALA A CA 1
ATOM 830 C C . ALA A 1 110 ? -0.686 -1.855 -19.130 1.00 94.81 110 ALA A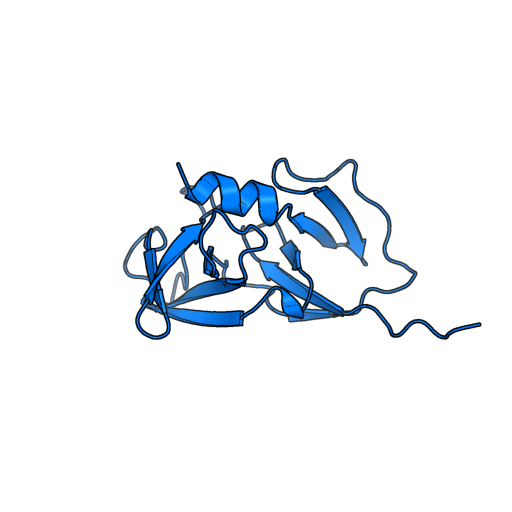 C 1
ATOM 832 O O . ALA A 1 110 ? -1.808 -2.296 -19.367 1.00 94.81 110 ALA A O 1
ATOM 833 N N . ASN A 1 111 ? 0.060 -2.313 -18.122 1.00 95.25 111 ASN A N 1
ATOM 834 C CA . ASN A 1 111 ?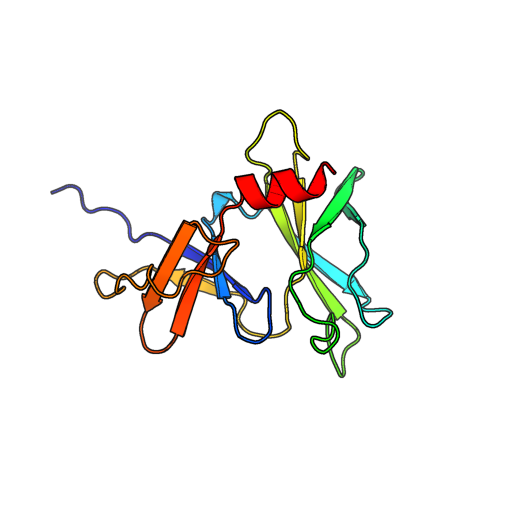 -0.338 -3.299 -17.118 1.00 95.25 111 ASN A CA 1
ATOM 835 C C . ASN A 1 111 ? -0.667 -2.657 -15.758 1.00 95.25 111 ASN A C 1
ATOM 837 O O . ASN A 1 111 ? -0.749 -3.368 -14.754 1.00 95.25 111 ASN A O 1
ATOM 841 N N . ALA A 1 112 ? -0.818 -1.330 -15.709 1.00 95.50 112 ALA A N 1
ATOM 842 C CA . ALA A 1 112 ? -1.195 -0.635 -14.489 1.00 95.50 112 ALA A CA 1
ATOM 843 C C . ALA A 1 112 ? -2.601 -1.058 -14.032 1.00 95.50 112 ALA A C 1
ATOM 845 O O . ALA A 1 112 ? -3.542 -1.120 -14.828 1.00 95.50 112 ALA A O 1
ATOM 846 N N . ALA A 1 113 ? -2.735 -1.349 -12.740 1.00 93.50 113 ALA A N 1
ATOM 847 C CA . ALA A 1 113 ? -4.024 -1.580 -12.103 1.00 93.50 113 ALA A CA 1
ATOM 848 C C . ALA A 1 113 ? -4.855 -0.284 -12.059 1.00 93.50 113 ALA A C 1
ATOM 850 O O . ALA A 1 113 ? -4.320 0.817 -12.148 1.00 93.50 113 ALA A O 1
ATOM 851 N N . GLU A 1 114 ? -6.170 -0.394 -11.849 1.00 92.69 114 GLU A N 1
ATOM 852 C CA . GLU A 1 114 ? -7.078 0.769 -11.830 1.00 92.69 114 GLU A CA 1
ATOM 853 C C . GLU A 1 114 ? -6.722 1.809 -10.749 1.00 92.69 114 GLU A C 1
ATOM 855 O O . GLU A 1 114 ? -6.970 3.000 -10.913 1.00 92.69 114 GLU A O 1
ATOM 860 N N . TYR A 1 115 ? -6.142 1.372 -9.629 1.00 92.06 115 TYR A N 1
ATOM 861 C CA . TYR A 1 115 ? -5.705 2.259 -8.547 1.00 92.06 115 TYR A CA 1
ATOM 862 C C . TYR A 1 115 ? -4.307 2.862 -8.770 1.00 92.06 115 TYR A C 1
ATOM 864 O O . TYR A 1 115 ? -3.828 3.604 -7.911 1.00 92.06 115 TYR A O 1
ATOM 872 N N . ALA A 1 116 ? -3.607 2.484 -9.842 1.00 94.69 116 ALA A N 1
ATOM 873 C CA . ALA A 1 116 ? -2.215 2.838 -10.083 1.00 94.69 116 ALA A CA 1
ATOM 874 C C . ALA A 1 116 ? -2.094 3.928 -11.155 1.00 94.69 116 ALA A C 1
ATOM 876 O O . ALA A 1 116 ? -2.824 3.935 -12.143 1.00 94.69 116 ALA A O 1
ATOM 877 N N . VAL A 1 117 ? -1.131 4.837 -10.981 1.00 95.25 117 VAL A N 1
ATOM 878 C CA . VAL A 1 117 ? -0.780 5.839 -12.007 1.00 95.25 117 VAL A CA 1
ATOM 879 C C . VAL A 1 117 ? 0.145 5.273 -13.084 1.00 95.25 117 VAL A C 1
ATOM 881 O O . VAL A 1 117 ? 0.322 5.886 -14.134 1.00 95.25 117 VAL A O 1
ATOM 884 N N . GLY A 1 118 ? 0.757 4.121 -12.820 1.00 96.12 118 GLY A N 1
ATOM 885 C CA . GLY A 1 118 ? 1.674 3.446 -13.726 1.00 96.12 118 GLY A CA 1
ATOM 886 C C . GLY A 1 118 ? 2.165 2.130 -13.140 1.00 96.12 118 GLY A C 1
ATOM 887 O O . GLY A 1 118 ? 1.831 1.768 -12.010 1.00 96.12 118 GLY A O 1
ATOM 888 N N . ALA A 1 119 ? 2.976 1.420 -13.912 1.00 96.81 119 ALA A N 1
ATOM 889 C CA . ALA A 1 119 ? 3.609 0.183 -13.484 1.00 96.81 119 ALA A CA 1
ATOM 890 C C . ALA A 1 119 ? 4.949 0.001 -14.196 1.00 96.81 119 ALA A C 1
ATOM 892 O O . ALA A 1 119 ? 5.159 0.535 -15.285 1.00 96.81 119 ALA A O 1
ATOM 893 N N . PHE A 1 120 ? 5.848 -0.766 -13.594 1.00 95.50 120 PHE A N 1
ATOM 894 C CA . PHE A 1 120 ? 7.137 -1.106 -14.188 1.00 95.50 120 PHE A CA 1
ATOM 895 C C . PHE A 1 120 ? 7.519 -2.548 -13.869 1.00 95.50 120 PHE A C 1
ATOM 897 O O . PHE A 1 120 ? 7.030 -3.139 -12.905 1.00 95.50 120 PHE A O 1
ATOM 904 N N . ARG A 1 121 ? 8.403 -3.121 -14.683 1.00 95.50 121 ARG A N 1
ATOM 905 C CA . ARG A 1 121 ? 9.011 -4.429 -14.435 1.00 95.50 121 ARG A CA 1
ATOM 906 C C . ARG A 1 121 ? 10.466 -4.263 -14.045 1.00 95.50 121 ARG A C 1
ATOM 908 O O . ARG A 1 121 ? 11.189 -3.498 -14.669 1.00 95.50 121 ARG A O 1
ATOM 915 N N . GLN A 1 122 ? 10.898 -5.012 -13.040 1.00 92.94 122 GLN A N 1
ATOM 916 C CA . GLN A 1 122 ? 12.313 -5.170 -12.715 1.00 92.94 122 GLN A CA 1
ATOM 917 C C . GLN A 1 122 ? 12.564 -6.659 -12.487 1.00 92.94 122 GLN A C 1
ATOM 919 O O . GLN A 1 122 ? 11.991 -7.264 -11.580 1.00 92.94 122 GLN A O 1
ATOM 924 N N . GLY A 1 123 ? 13.363 -7.268 -13.364 1.00 90.75 123 GLY A N 1
ATOM 925 C CA . GLY A 1 123 ? 13.430 -8.725 -13.469 1.00 90.75 123 GLY A CA 1
ATOM 926 C C . GLY A 1 123 ? 12.100 -9.316 -13.955 1.00 90.75 123 GLY A C 1
ATOM 927 O O . GLY A 1 123 ? 11.526 -8.856 -14.940 1.00 90.75 123 GLY A O 1
ATOM 928 N N . GLU A 1 124 ? 11.602 -10.346 -13.271 1.00 90.19 124 GLU A N 1
ATOM 929 C CA . GLU A 1 124 ? 10.348 -11.028 -13.636 1.00 90.19 124 GLU A CA 1
ATOM 930 C C . GLU A 1 124 ? 9.104 -10.429 -12.950 1.00 90.19 124 GLU A C 1
ATOM 932 O O . GLU A 1 124 ? 7.971 -10.708 -13.358 1.00 90.19 124 GLU A O 1
ATOM 937 N N . GLU A 1 125 ? 9.301 -9.577 -11.941 1.00 92.50 125 GLU A N 1
ATOM 938 C CA . GLU A 1 125 ? 8.231 -9.003 -11.126 1.00 92.50 125 GLU A CA 1
ATOM 939 C C . GLU A 1 125 ? 7.653 -7.725 -11.748 1.00 92.50 125 GLU A C 1
ATOM 941 O O . GLU A 1 125 ? 8.370 -6.901 -12.322 1.00 92.50 125 GLU A O 1
ATOM 946 N N . LEU A 1 126 ? 6.333 -7.570 -11.621 1.00 94.50 126 LEU A N 1
ATOM 947 C CA . LEU A 1 126 ? 5.593 -6.365 -11.985 1.00 94.50 126 LEU A CA 1
ATOM 948 C C . LEU A 1 126 ? 5.291 -5.565 -10.716 1.00 94.50 126 LEU A C 1
ATOM 950 O O . LEU A 1 126 ? 4.708 -6.092 -9.771 1.00 94.50 126 LEU A O 1
ATOM 954 N N . TYR A 1 127 ? 5.637 -4.285 -10.734 1.00 95.69 127 TYR A N 1
ATOM 955 C CA . TYR A 1 127 ? 5.405 -3.355 -9.640 1.00 95.69 127 TYR A CA 1
ATOM 956 C C . TYR A 1 127 ? 4.415 -2.279 -10.064 1.00 95.69 127 TYR A C 1
ATOM 958 O O . TYR A 1 127 ? 4.548 -1.674 -11.127 1.00 95.69 127 TYR A O 1
ATOM 966 N N . GLN A 1 128 ? 3.435 -2.020 -9.207 1.00 96.62 128 GLN A N 1
ATOM 967 C CA . GLN A 1 128 ? 2.429 -0.981 -9.382 1.00 96.62 128 GLN A CA 1
ATOM 968 C C . GLN A 1 128 ? 2.893 0.297 -8.681 1.00 96.62 128 GLN A C 1
ATOM 970 O O . GLN A 1 128 ? 3.329 0.249 -7.531 1.00 96.62 128 GLN A O 1
ATOM 975 N N . VAL A 1 129 ? 2.768 1.446 -9.340 1.00 95.62 129 VAL A N 1
ATOM 976 C CA . VAL A 1 129 ? 2.966 2.760 -8.716 1.00 95.62 129 VAL A CA 1
ATOM 977 C C . VAL A 1 129 ? 1.582 3.281 -8.318 1.00 95.62 129 VAL A C 1
ATOM 979 O O . VAL A 1 129 ? 0.834 3.730 -9.191 1.00 95.62 129 VAL A O 1
ATOM 982 N N . PRO A 1 130 ? 1.180 3.178 -7.039 1.00 95.25 130 PRO A N 1
ATOM 983 C CA . PRO A 1 130 ? -0.184 3.496 -6.630 1.00 95.25 130 PRO A CA 1
ATOM 984 C C . PRO A 1 130 ? -0.473 4.998 -6.719 1.00 95.25 130 PRO A C 1
ATOM 986 O O . PRO A 1 130 ? 0.366 5.828 -6.360 1.00 95.25 130 PRO A O 1
ATOM 989 N N . ASP A 1 131 ? -1.694 5.354 -7.122 1.00 94.44 131 ASP A N 1
ATOM 990 C CA . ASP A 1 131 ? -2.214 6.713 -6.976 1.00 94.44 131 ASP A CA 1
ATOM 991 C C . ASP A 1 131 ? -2.637 6.945 -5.521 1.00 94.44 131 ASP A C 1
ATOM 993 O O . ASP A 1 131 ? -3.806 6.814 -5.148 1.00 94.44 131 ASP A O 1
ATOM 997 N N . LEU A 1 132 ? -1.662 7.259 -4.666 1.00 93.00 132 LEU A N 1
ATOM 998 C CA . LEU A 1 132 ? -1.903 7.460 -3.236 1.00 93.00 132 LEU A CA 1
ATOM 999 C C . LEU A 1 132 ? -2.941 8.559 -2.964 1.00 93.00 132 LEU A C 1
ATOM 1001 O O . LEU A 1 132 ? -3.688 8.453 -1.996 1.00 93.00 132 LEU A O 1
ATOM 1005 N N . GLN A 1 133 ? -3.028 9.582 -3.820 1.00 91.19 133 GLN A N 1
ATOM 1006 C CA . GLN A 1 133 ? -3.988 10.673 -3.659 1.00 91.19 133 GLN A CA 1
ATOM 1007 C C . GLN A 1 133 ? -5.414 10.229 -4.018 1.00 91.19 133 GLN A C 1
ATOM 1009 O O . GLN A 1 133 ? -6.370 10.541 -3.296 1.00 91.19 133 GLN A O 1
ATOM 1014 N N . ALA A 1 134 ? -5.583 9.494 -5.120 1.00 91.88 134 ALA A N 1
ATOM 1015 C CA . ALA A 1 134 ? -6.884 8.945 -5.492 1.00 91.88 134 ALA A CA 1
ATOM 1016 C C . ALA A 1 134 ? -7.365 7.907 -4.469 1.00 91.88 134 ALA A C 1
ATOM 1018 O O . ALA A 1 134 ? -8.546 7.884 -4.124 1.00 91.88 134 ALA A O 1
ATOM 1019 N N . LEU A 1 135 ? -6.453 7.085 -3.947 1.00 92.50 135 LEU A N 1
ATOM 1020 C CA . LEU A 1 135 ? -6.730 6.104 -2.899 1.00 92.50 135 LEU A CA 1
ATOM 1021 C C . LEU A 1 135 ? -7.146 6.767 -1.584 1.00 92.50 135 LEU A C 1
ATOM 1023 O O . LEU A 1 135 ? -8.173 6.398 -1.023 1.00 92.50 135 LEU A O 1
ATOM 1027 N N . GLU A 1 136 ? -6.418 7.794 -1.142 1.00 91.12 136 GLU A N 1
ATOM 1028 C CA . GLU A 1 136 ? -6.782 8.610 0.022 1.00 91.12 136 GLU A CA 1
ATOM 1029 C C . GLU A 1 136 ? -8.197 9.191 -0.125 1.00 91.12 136 GLU A C 1
ATOM 1031 O O . GLU A 1 136 ? -8.994 9.161 0.810 1.00 91.12 136 GLU A O 1
ATOM 1036 N N . SER A 1 137 ? -8.546 9.670 -1.321 1.00 88.00 137 SER A N 1
ATOM 1037 C CA . SER A 1 137 ? -9.865 10.255 -1.588 1.00 88.00 137 SER A CA 1
ATOM 1038 C C . SER A 1 137 ? -11.014 9.254 -1.418 1.00 88.00 137 SER A C 1
ATOM 1040 O O . SER A 1 137 ? -12.114 9.660 -1.047 1.00 88.00 137 SER A O 1
ATOM 1042 N N . ARG A 1 138 ? -10.770 7.951 -1.628 1.00 87.25 138 ARG A N 1
ATOM 1043 C CA . ARG A 1 138 ? -11.766 6.886 -1.399 1.00 87.25 138 ARG A CA 1
ATOM 1044 C C . ARG A 1 138 ? -12.074 6.672 0.085 1.00 87.25 138 ARG A C 1
ATOM 1046 O O . ARG A 1 138 ? -13.124 6.128 0.400 1.00 87.25 138 ARG A O 1
ATOM 1053 N N . LEU A 1 139 ? -11.184 7.102 0.980 1.00 85.75 139 LEU A N 1
ATOM 1054 C CA . LEU A 1 139 ? -11.336 6.954 2.431 1.00 85.75 139 LEU A CA 1
ATOM 1055 C C . LEU A 1 139 ? -12.142 8.098 3.070 1.00 85.75 139 LEU A C 1
ATOM 1057 O O . LEU A 1 139 ? -12.471 8.022 4.249 1.00 85.75 139 LEU A O 1
ATOM 1061 N N . ASN A 1 140 ? -12.472 9.142 2.301 1.00 69.38 140 ASN A N 1
ATOM 1062 C CA . ASN A 1 140 ? -13.259 10.299 2.750 1.00 69.38 140 ASN A CA 1
ATOM 1063 C C . ASN A 1 140 ? -14.759 10.202 2.397 1.00 69.38 140 ASN A C 1
ATOM 1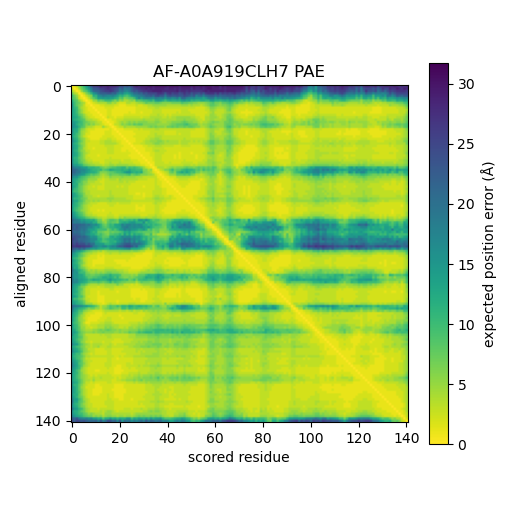065 O O . ASN A 1 140 ? -15.459 11.214 2.472 1.00 69.38 140 ASN A O 1
ATOM 1069 N N . GLY A 1 141 ? -15.225 9.030 1.946 1.00 51.53 141 GLY A N 1
ATOM 1070 C CA . GLY A 1 141 ? -16.596 8.776 1.481 1.00 51.53 141 GLY A CA 1
ATOM 1071 C C . GLY A 1 141 ? -17.521 8.216 2.550 1.00 51.53 141 GLY A C 1
ATOM 1072 O O . GLY A 1 141 ? -17.093 7.279 3.256 1.00 51.53 141 GLY A O 1
#